Protein AF-A0A7C4A534-F1 (afdb_monomer)

Nearest PDB structures (foldseek):
  1ilo-assembly1_A  TM=8.351E-01  e=3.265E-05  Methanothermobacter thermautotrophicus str. Delta H
  6kdf-assembly7_N  TM=5.834E-01  e=1.858E+00  Homo sapiens

pLDDT: mean 73.37, std 17.97, range [30.66, 93.69]

Solvent-accessible surface area (backbone atoms only — not comparable to full-atom values): 11283 Å² total; per-residue (Å²): 88,45,33,40,40,37,40,86,70,50,76,68,42,55,51,51,52,51,44,50,53,51,34,29,65,75,68,70,54,78,61,47,80,43,78,43,62,55,66,69,65,42,55,74,69,70,56,91,34,72,37,27,43,25,50,72,89,40,79,78,42,60,52,57,87,79,54,57,68,57,54,41,49,52,56,52,52,68,60,56,62,79,78,61,91,68,86,74,97,78,77,82,79,86,68,81,89,76,91,80,86,86,80,87,86,82,87,86,86,88,89,82,84,76,92,58,64,81,89,73,61,64,93,51,70,90,44,60,85,86,72,40,83,70,72,77,72,69,88,62,82,50,43,82,42,61,12,86,88,77,65,52,76,48,75,41,74,62,91,63,62,59,44,75,67,41,55,74,69,71,61,128

Sequence (172 aa):
MEIKILGTGCPRCKRLEELTREALAETGIEAVITKVTDVNAIVSYQIMSTPGLVINEEVKSAGRLPRKDEIIAWLKESRLMRRDQGVFASLIPTDDGQGGTLMSEDEEEVVEALSGCCCHIDPFAALPPEERPRGKPPMGDLRHVICPVCGLEYWTNRVSDVCPKCAKEGKT

Foldseek 3Di:
DEKEWEDLDDPLSVVLVVLLVVLCVVLVDDYDYHYDNDPVVVVVLVAPADGWIADPNHTPDGNDRDHSVSSNVVVVVVVVVVVDPDDDDDDPPPDDDDDDDDDDDDDDDDPPDDPDDPVPDPVCPPPDPVPRPDDDPPPPCWDFAQAPQPRDTDTDPDPDSHDPVCVVVVND

Radius of gyration: 26.11 Å; Cα contacts (8 Å, |Δi|>4): 171; chains: 1; bounding box: 52×54×61 Å

Structure (mmCIF, N/CA/C/O backbone):
data_AF-A0A7C4A534-F1
#
_entry.id   AF-A0A7C4A534-F1
#
loop_
_atom_site.group_PDB
_atom_site.id
_atom_site.type_symbol
_atom_site.label_atom_id
_atom_site.label_alt_id
_atom_site.label_comp_id
_atom_site.label_asym_id
_atom_site.label_entity_id
_atom_site.label_seq_id
_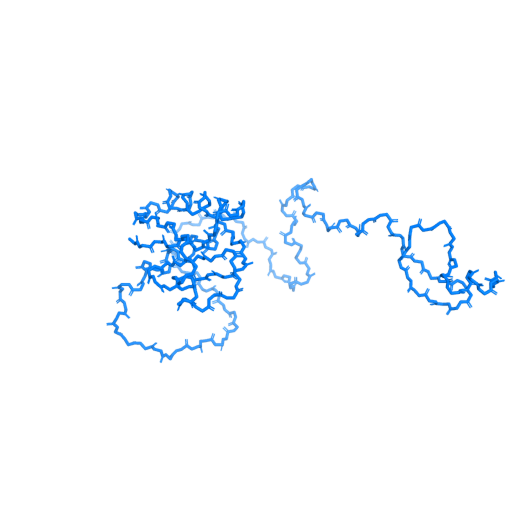atom_site.pdbx_PDB_ins_code
_atom_site.Cartn_x
_atom_site.Cartn_y
_atom_site.Cartn_z
_atom_site.occupancy
_atom_site.B_iso_or_equiv
_atom_site.auth_seq_id
_atom_site.auth_comp_id
_atom_site.auth_asym_id
_atom_site.auth_atom_id
_atom_site.pdbx_PDB_model_num
ATOM 1 N N . MET A 1 1 ? -12.850 11.688 13.529 1.00 81.38 1 MET A N 1
ATOM 2 C CA . MET A 1 1 ? -11.430 11.463 13.158 1.00 81.38 1 MET A CA 1
ATOM 3 C C . MET A 1 1 ? -11.144 12.204 11.869 1.00 81.38 1 MET A C 1
ATOM 5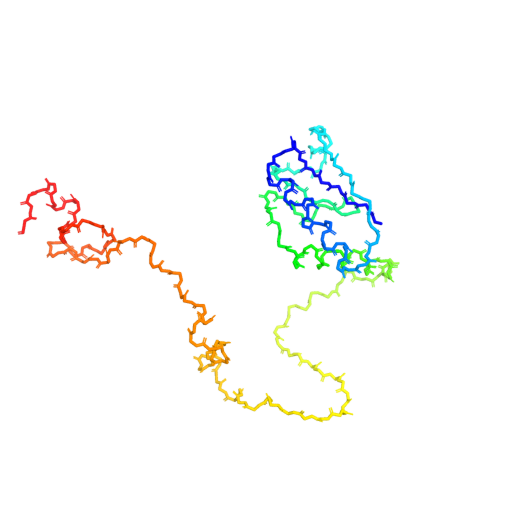 O O . MET A 1 1 ? -12.071 12.350 11.083 1.00 81.38 1 MET A O 1
ATOM 9 N N . GLU A 1 2 ? -9.916 12.663 11.645 1.00 84.81 2 GLU A N 1
ATOM 10 C CA . GLU A 1 2 ? -9.524 13.258 10.359 1.00 84.81 2 GLU A CA 1
ATOM 11 C C . GLU A 1 2 ? -8.564 12.318 9.629 1.00 84.81 2 GLU A C 1
ATOM 13 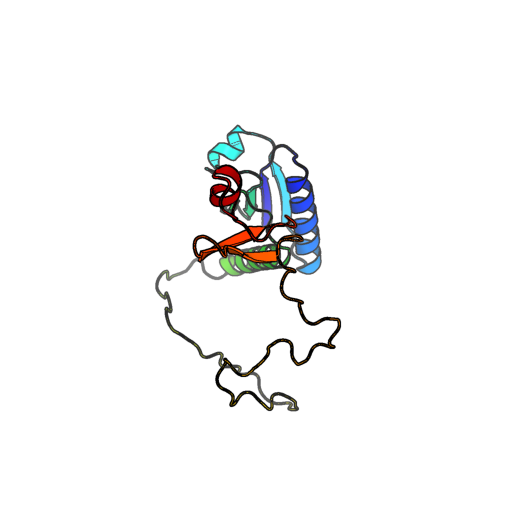O O . GLU A 1 2 ? -7.573 11.871 10.203 1.00 84.81 2 GLU A O 1
ATOM 18 N N . ILE A 1 3 ? -8.865 12.000 8.373 1.00 89.38 3 ILE A N 1
ATOM 19 C CA . ILE A 1 3 ? -8.020 11.175 7.516 1.00 89.38 3 ILE A CA 1
ATOM 20 C C . ILE A 1 3 ? -7.620 12.023 6.321 1.00 89.38 3 ILE A C 1
ATOM 22 O O . ILE A 1 3 ? -8.465 12.423 5.521 1.00 89.38 3 ILE A O 1
ATOM 26 N N . LYS A 1 4 ? -6.323 12.291 6.187 1.00 88.88 4 LYS A N 1
ATOM 27 C CA . LYS A 1 4 ? -5.774 13.041 5.061 1.00 88.88 4 LYS A CA 1
ATOM 28 C C . LYS A 1 4 ? -5.129 12.063 4.085 1.00 88.88 4 LYS A C 1
ATOM 30 O O . LYS A 1 4 ? -4.240 11.291 4.444 1.00 88.88 4 LYS A O 1
ATOM 35 N N . ILE A 1 5 ? -5.581 12.098 2.836 1.00 88.62 5 ILE A N 1
ATOM 36 C CA . ILE A 1 5 ? -4.982 11.326 1.746 1.00 88.62 5 ILE A CA 1
ATOM 37 C C . ILE A 1 5 ? -4.088 12.270 0.959 1.00 88.62 5 ILE A C 1
ATOM 39 O O . ILE A 1 5 ? -4.563 13.193 0.293 1.00 88.62 5 ILE A O 1
ATOM 43 N N . LEU A 1 6 ? -2.785 12.027 1.050 1.00 85.88 6 LEU A N 1
ATOM 44 C CA . LEU A 1 6 ? -1.757 12.824 0.405 1.00 85.88 6 LEU A CA 1
ATOM 45 C C . LEU A 1 6 ? -1.479 12.247 -0.983 1.00 85.88 6 LEU A C 1
ATOM 47 O O . LEU A 1 6 ? -0.955 11.135 -1.128 1.00 85.88 6 LEU A O 1
ATOM 51 N N . GLY A 1 7 ? -1.839 12.994 -2.026 1.00 81.69 7 GLY A N 1
ATOM 52 C CA . GLY A 1 7 ? -1.535 12.567 -3.382 1.00 81.69 7 GLY A CA 1
ATOM 53 C C . GLY A 1 7 ? -2.083 13.462 -4.482 1.00 81.69 7 GLY A C 1
ATOM 54 O O . GLY A 1 7 ? -3.210 13.947 -4.437 1.00 81.69 7 GLY A O 1
ATOM 55 N N . THR A 1 8 ? -1.308 13.562 -5.556 1.00 78.12 8 THR A N 1
ATOM 56 C CA . THR A 1 8 ? -1.585 14.369 -6.754 1.00 78.12 8 THR A CA 1
ATOM 57 C C . THR A 1 8 ? -2.641 13.760 -7.692 1.00 78.12 8 THR A C 1
ATOM 59 O O . THR A 1 8 ? -2.799 14.197 -8.826 1.00 78.12 8 THR A O 1
ATOM 62 N N . GLY A 1 9 ? -3.404 12.757 -7.235 1.00 76.25 9 GLY A N 1
ATOM 63 C CA . GLY A 1 9 ? -4.512 12.165 -7.998 1.00 76.25 9 GLY A CA 1
ATOM 64 C C . GLY A 1 9 ? -4.175 10.921 -8.829 1.00 76.25 9 GLY A C 1
ATOM 65 O O . GLY A 1 9 ? -4.976 10.534 -9.680 1.00 76.25 9 GLY A O 1
ATOM 66 N N . CYS A 1 10 ? -3.046 10.256 -8.570 1.00 81.75 10 CYS A N 1
ATOM 67 C CA . CYS A 1 10 ? -2.681 8.989 -9.210 1.00 81.75 10 CYS A CA 1
ATOM 68 C C . CYS A 1 10 ? -3.738 7.877 -8.988 1.00 81.75 10 CYS A C 1
ATOM 70 O O . CYS A 1 10 ? -4.447 7.887 -7.976 1.00 81.75 10 CYS A O 1
ATOM 72 N N . PRO A 1 11 ? -3.811 6.854 -9.867 1.00 84.38 11 PRO A N 1
ATOM 73 C CA . PRO A 1 11 ? -4.774 5.752 -9.738 1.00 84.38 11 PRO A CA 1
ATOM 74 C C . PRO A 1 11 ? -4.649 4.986 -8.412 1.00 84.38 11 PRO A C 1
ATOM 76 O O . PRO A 1 11 ? -5.648 4.516 -7.874 1.00 84.38 11 PRO A O 1
ATOM 79 N N . ARG A 1 12 ? -3.440 4.912 -7.836 1.00 85.75 12 ARG A N 1
ATOM 80 C CA . ARG A 1 12 ? -3.220 4.315 -6.507 1.00 85.75 12 ARG A CA 1
ATOM 81 C C . ARG A 1 12 ? -3.871 5.124 -5.381 1.00 85.75 12 ARG A C 1
ATOM 83 O O . ARG A 1 12 ? -4.406 4.524 -4.460 1.00 85.75 12 ARG A O 1
ATOM 90 N N . CYS A 1 13 ? -3.871 6.456 -5.469 1.00 83.81 13 CYS A N 1
ATOM 91 C CA . CYS A 1 13 ? -4.496 7.321 -4.464 1.00 83.81 13 CYS A CA 1
ATOM 92 C C . CYS A 1 13 ? -6.020 7.156 -4.459 1.00 83.81 13 CYS A C 1
ATOM 94 O O . CYS A 1 13 ? -6.625 7.142 -3.396 1.00 83.81 13 CYS A O 1
ATOM 96 N N . LYS A 1 14 ? -6.631 6.989 -5.643 1.00 87.12 14 LYS A N 1
ATOM 97 C CA . LYS A 1 14 ? -8.074 6.717 -5.764 1.00 87.12 14 LYS A CA 1
ATOM 98 C C . LYS A 1 14 ? -8.454 5.381 -5.120 1.00 87.12 14 LYS A C 1
ATOM 100 O O . LYS A 1 14 ? -9.404 5.331 -4.354 1.00 87.12 14 LYS A O 1
ATOM 105 N N . ARG A 1 15 ? -7.667 4.326 -5.368 1.00 89.56 15 ARG A N 1
ATOM 106 C CA . ARG A 1 15 ? -7.866 3.022 -4.708 1.00 89.56 15 ARG A CA 1
ATOM 107 C C . ARG A 1 15 ? -7.733 3.117 -3.189 1.00 89.56 15 ARG A C 1
ATOM 109 O O . ARG A 1 15 ? -8.502 2.497 -2.474 1.00 89.56 15 ARG A O 1
ATOM 116 N N . LEU A 1 16 ? -6.767 3.892 -2.694 1.00 89.38 16 LEU A N 1
ATOM 117 C CA . LEU A 1 16 ? -6.586 4.096 -1.256 1.00 89.38 16 LEU A CA 1
ATOM 118 C C . LEU A 1 16 ? -7.803 4.778 -0.616 1.00 89.38 16 LEU A C 1
ATOM 120 O O . LEU A 1 16 ? -8.221 4.385 0.468 1.00 89.38 16 LEU A O 1
ATOM 124 N N . GLU A 1 17 ? -8.381 5.773 -1.289 1.00 89.06 17 GLU A N 1
ATOM 125 C CA . GLU A 1 17 ? -9.608 6.443 -0.847 1.00 89.06 17 GLU A CA 1
ATOM 126 C C . GLU A 1 17 ? -10.792 5.471 -0.757 1.00 89.06 17 GLU A C 1
ATOM 128 O O . GLU A 1 17 ? -11.492 5.453 0.253 1.00 89.06 17 GLU A O 1
ATOM 133 N N . GLU A 1 18 ? -10.979 4.637 -1.780 1.00 90.38 18 GLU A N 1
ATOM 134 C CA . GLU A 1 18 ? -12.031 3.618 -1.825 1.00 90.38 18 GLU A CA 1
ATOM 135 C C . GLU A 1 18 ? -11.884 2.602 -0.684 1.00 90.38 18 GLU A C 1
ATOM 137 O O . GLU A 1 18 ? -12.805 2.440 0.115 1.00 90.38 18 GLU A O 1
ATOM 142 N N . LEU A 1 19 ? -10.685 2.036 -0.506 1.00 90.56 19 LEU A N 1
ATOM 143 C CA . LEU A 1 19 ? -10.384 1.111 0.593 1.00 90.56 19 LEU A CA 1
ATOM 144 C C . LEU A 1 19 ? -10.608 1.744 1.970 1.00 90.56 19 LEU A C 1
ATOM 146 O O . LEU A 1 19 ? -11.114 1.096 2.884 1.00 90.56 19 LEU A O 1
ATOM 150 N N . THR A 1 20 ? -10.242 3.018 2.123 1.00 88.75 20 THR A N 1
ATOM 151 C CA . THR A 1 20 ? -10.448 3.755 3.375 1.00 88.75 20 THR A CA 1
ATOM 152 C C . THR A 1 20 ? -11.938 3.929 3.656 1.00 88.75 20 THR A C 1
ATOM 154 O O . THR A 1 20 ? -12.379 3.726 4.783 1.00 88.75 20 THR A O 1
ATOM 157 N N . ARG A 1 21 ? -12.736 4.256 2.634 1.00 89.38 21 ARG A N 1
ATOM 158 C CA . ARG A 1 21 ? -14.190 4.402 2.761 1.00 89.38 21 ARG A CA 1
ATOM 159 C C . ARG A 1 21 ? -14.864 3.083 3.137 1.00 89.38 21 ARG A C 1
ATOM 161 O O . ARG A 1 21 ? -15.718 3.074 4.019 1.00 89.38 21 ARG A O 1
ATOM 168 N N . GLU A 1 22 ? -14.456 1.978 2.519 1.00 89.88 22 GLU A N 1
ATOM 169 C CA . GLU A 1 22 ? -14.945 0.644 2.876 1.00 89.88 22 GLU A CA 1
ATOM 170 C C . GLU A 1 22 ? -14.562 0.254 4.309 1.00 89.88 22 GLU A C 1
ATOM 172 O O . GLU A 1 22 ? -15.392 -0.277 5.044 1.00 89.88 22 GLU A O 1
ATOM 177 N N . ALA A 1 23 ? -13.325 0.539 4.729 1.00 88.81 23 ALA A N 1
ATOM 178 C CA . ALA A 1 23 ? -12.863 0.266 6.089 1.00 88.81 23 ALA A CA 1
ATOM 179 C C . ALA A 1 23 ? -13.648 1.070 7.142 1.00 88.81 23 ALA A C 1
ATOM 181 O O . ALA A 1 23 ? -13.962 0.545 8.212 1.00 88.81 23 ALA A O 1
ATOM 182 N N . LEU A 1 24 ? -14.009 2.323 6.844 1.00 88.56 24 LEU A N 1
ATOM 183 C CA . LEU A 1 24 ? -14.863 3.142 7.713 1.00 88.56 24 LEU A CA 1
ATOM 184 C C . LEU A 1 24 ? -16.289 2.592 7.804 1.00 88.56 24 LEU A C 1
ATOM 186 O O . LEU A 1 24 ? -16.846 2.538 8.899 1.00 88.56 24 LEU A O 1
ATOM 190 N N . ALA A 1 25 ? -16.858 2.149 6.679 1.00 86.94 25 ALA A N 1
ATOM 191 C CA . ALA A 1 25 ? -18.188 1.545 6.645 1.00 86.94 25 ALA A CA 1
ATOM 192 C C . ALA A 1 25 ? -18.249 0.246 7.466 1.00 86.94 25 ALA A C 1
ATOM 194 O O . ALA A 1 25 ? -19.209 0.027 8.198 1.00 86.94 25 ALA A O 1
ATOM 195 N N . GLU A 1 26 ? -17.207 -0.585 7.395 1.00 86.25 26 GLU A N 1
ATOM 196 C CA . GLU A 1 26 ? -17.119 -1.840 8.149 1.00 86.25 26 GLU A CA 1
ATOM 197 C C . GLU A 1 26 ? -16.904 -1.617 9.651 1.00 86.25 26 GLU A C 1
ATOM 199 O O . GLU A 1 26 ? -17.479 -2.314 10.483 1.00 86.25 26 GLU A O 1
ATOM 204 N N . THR A 1 27 ? -16.086 -0.629 10.019 1.00 82.50 27 THR A N 1
ATOM 205 C CA . THR A 1 27 ? -15.802 -0.328 11.431 1.00 82.50 27 THR A CA 1
ATOM 206 C C . THR A 1 27 ? -16.868 0.538 12.101 1.00 82.50 27 THR A C 1
ATOM 208 O O . THR A 1 27 ? -16.865 0.651 13.329 1.00 82.50 27 THR A O 1
ATOM 211 N N . GLY A 1 28 ? -17.765 1.158 11.325 1.00 83.62 28 GLY A N 1
ATOM 212 C CA . GLY A 1 28 ? -18.780 2.086 11.827 1.00 83.62 28 GLY A CA 1
ATOM 213 C C . GLY A 1 28 ? -18.185 3.347 12.460 1.00 83.62 28 GLY A C 1
ATOM 214 O O . GLY A 1 28 ? -18.797 3.945 13.344 1.00 83.62 28 GLY A O 1
ATOM 215 N N . ILE A 1 29 ? -16.963 3.727 12.073 1.00 82.12 29 ILE A N 1
ATOM 216 C CA . ILE A 1 29 ? -16.266 4.896 12.616 1.00 82.12 29 ILE A CA 1
ATOM 217 C C . ILE A 1 29 ? -16.508 6.090 11.695 1.00 82.12 29 ILE A C 1
ATOM 219 O O . ILE A 1 29 ? -16.182 6.053 10.512 1.00 82.12 29 ILE A O 1
ATOM 223 N N . GLU A 1 30 ? -17.012 7.190 12.251 1.00 78.75 30 GLU A N 1
ATOM 224 C CA . GLU A 1 30 ? -17.141 8.448 11.515 1.00 78.75 30 GLU A CA 1
ATOM 225 C C . GLU A 1 30 ? -15.785 9.173 11.423 1.00 78.75 30 GLU A C 1
AT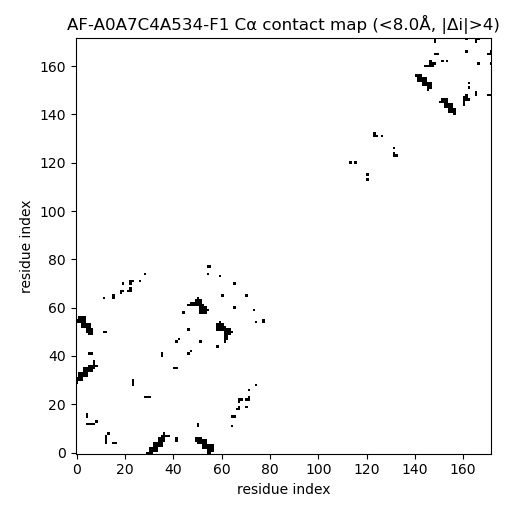OM 227 O O . GLU A 1 30 ? -15.218 9.671 12.412 1.00 78.75 30 GLU A O 1
ATOM 232 N N . ALA A 1 31 ? -15.251 9.245 10.203 1.00 83.75 31 ALA A N 1
ATOM 233 C CA . ALA A 1 31 ? -14.047 9.996 9.879 1.00 83.75 31 ALA A CA 1
ATOM 234 C C . ALA A 1 31 ? -14.267 10.927 8.682 1.00 83.75 31 ALA A C 1
ATOM 236 O O . ALA A 1 31 ? -14.975 10.599 7.733 1.00 83.75 31 ALA A O 1
ATOM 237 N N . VAL A 1 32 ? -13.622 12.090 8.730 1.00 86.62 32 VAL A N 1
ATOM 238 C CA . VAL A 1 32 ? -13.615 13.080 7.654 1.00 86.62 32 VAL A CA 1
ATOM 239 C C . VAL A 1 32 ? -12.437 12.772 6.740 1.00 86.62 32 VAL A C 1
ATOM 241 O O . VAL A 1 32 ? -11.292 12.807 7.187 1.00 86.62 32 VAL A O 1
ATOM 244 N N . ILE A 1 33 ? -12.717 12.448 5.477 1.00 89.06 33 ILE A N 1
ATOM 245 C CA . ILE A 1 33 ? -11.688 12.189 4.466 1.00 89.06 33 ILE A CA 1
ATOM 246 C C . ILE A 1 33 ? -11.379 13.499 3.738 1.00 89.06 33 ILE A C 1
ATOM 248 O O . ILE A 1 33 ? -12.218 14.019 3.004 1.00 89.06 33 ILE A O 1
ATOM 252 N N . THR A 1 34 ? -10.157 13.996 3.898 1.00 88.19 34 THR A N 1
ATOM 253 C CA . THR A 1 34 ? -9.654 15.193 3.220 1.00 88.19 34 THR A CA 1
ATOM 254 C C . THR A 1 34 ? -8.570 14.795 2.228 1.00 88.19 34 THR A C 1
ATOM 256 O O . THR A 1 34 ? -7.541 14.223 2.587 1.00 88.19 34 THR A O 1
ATOM 259 N N . LYS A 1 35 ? -8.766 15.116 0.951 1.00 86.75 35 LYS A N 1
ATOM 260 C CA . LYS A 1 35 ? -7.745 14.892 -0.072 1.00 86.75 35 LYS A CA 1
ATOM 261 C C . LYS A 1 35 ? -6.854 16.120 -0.187 1.00 86.75 35 LYS A C 1
ATOM 263 O O . LYS A 1 35 ? -7.324 17.189 -0.566 1.00 86.75 35 LYS A O 1
ATOM 268 N N . VAL A 1 36 ? -5.567 15.954 0.090 1.00 84.69 36 VAL A N 1
ATOM 269 C CA . VAL A 1 36 ? -4.585 17.033 -0.033 1.00 84.69 36 VAL A CA 1
ATOM 270 C C . VAL A 1 36 ? -3.809 16.835 -1.328 1.00 84.69 36 VAL A C 1
ATOM 272 O O . VAL A 1 36 ? -3.058 15.870 -1.494 1.00 84.69 36 VAL A O 1
ATOM 275 N N . THR A 1 37 ? -4.021 17.756 -2.263 1.00 82.19 37 THR A N 1
ATOM 276 C CA . THR A 1 37 ? -3.315 17.810 -3.551 1.00 82.19 37 THR A CA 1
ATOM 277 C C . THR A 1 37 ? -2.153 18.799 -3.546 1.00 82.19 37 THR A C 1
ATOM 279 O O . THR A 1 37 ? -1.383 18.825 -4.503 1.00 82.19 37 THR A O 1
ATOM 282 N N . ASP A 1 38 ? -2.040 19.620 -2.501 1.00 82.00 38 ASP A N 1
ATOM 283 C CA . ASP A 1 38 ? -1.008 20.643 -2.387 1.00 82.00 38 ASP A CA 1
ATOM 284 C C . ASP A 1 38 ? 0.353 20.009 -2.072 1.00 82.00 38 ASP A C 1
ATOM 286 O O . ASP A 1 38 ? 0.532 19.338 -1.054 1.00 82.00 38 ASP A O 1
ATOM 290 N N . VAL A 1 39 ? 1.315 20.221 -2.966 1.00 76.69 39 VAL A N 1
ATOM 291 C CA . VAL A 1 39 ? 2.681 19.703 -2.841 1.00 76.69 39 VAL A CA 1
ATOM 292 C C . VAL A 1 39 ? 3.418 20.277 -1.631 1.00 76.69 39 VAL A C 1
ATOM 294 O O . VAL A 1 39 ? 4.168 19.536 -1.002 1.00 76.69 39 VAL A O 1
ATOM 297 N N . ASN A 1 40 ? 3.182 21.537 -1.249 1.00 78.38 40 ASN A N 1
ATOM 298 C CA . ASN A 1 40 ? 3.837 22.130 -0.079 1.00 78.38 40 ASN A CA 1
ATOM 299 C C . ASN A 1 40 ? 3.391 21.435 1.208 1.00 78.38 40 ASN A C 1
ATOM 301 O O . ASN A 1 40 ? 4.228 21.096 2.042 1.00 78.38 40 ASN A O 1
ATOM 305 N N . ALA A 1 41 ? 2.092 21.149 1.332 1.00 77.06 41 ALA A N 1
ATOM 306 C CA . ALA A 1 41 ? 1.556 20.426 2.480 1.00 77.06 41 ALA A CA 1
ATOM 307 C C . ALA A 1 41 ? 2.144 19.008 2.585 1.00 77.06 41 ALA A C 1
ATOM 309 O O . ALA A 1 41 ? 2.461 18.557 3.678 1.00 77.06 41 ALA A O 1
ATOM 310 N N . ILE A 1 42 ? 2.350 18.318 1.456 1.00 77.88 42 ILE A N 1
ATOM 311 C CA . ILE A 1 42 ? 2.945 16.969 1.431 1.00 77.88 42 ILE A CA 1
ATOM 312 C C . ILE A 1 42 ? 4.402 16.993 1.912 1.00 77.88 42 ILE A C 1
ATOM 314 O O . ILE A 1 42 ? 4.810 16.121 2.681 1.00 77.88 42 ILE A O 1
ATOM 318 N N . VAL A 1 43 ? 5.178 17.995 1.489 1.00 79.00 43 VAL A N 1
ATOM 319 C CA . VAL A 1 43 ? 6.583 18.152 1.899 1.00 79.00 43 VAL A CA 1
ATOM 320 C C . VAL A 1 43 ? 6.695 18.429 3.401 1.00 79.00 43 VAL A C 1
ATOM 322 O O . VAL A 1 43 ? 7.609 17.910 4.040 1.00 79.00 43 VAL A O 1
ATOM 325 N N . SER A 1 44 ? 5.745 19.163 3.996 1.00 79.25 44 SER A N 1
ATOM 326 C CA . SER A 1 44 ? 5.703 19.396 5.449 1.00 79.25 44 SER A CA 1
ATOM 327 C C . SER A 1 44 ? 5.581 18.107 6.268 1.00 79.25 44 SER A C 1
ATOM 329 O O . SER A 1 44 ? 6.113 18.044 7.371 1.00 79.25 44 SER A O 1
ATOM 331 N N . TYR A 1 45 ? 4.951 17.062 5.719 1.00 75.69 45 TYR A N 1
ATOM 332 C CA . TYR A 1 45 ? 4.844 15.746 6.362 1.00 75.69 45 TYR A CA 1
ATOM 333 C C . TYR A 1 45 ? 6.079 14.847 6.140 1.00 75.69 45 TYR A C 1
ATOM 335 O O . TYR A 1 45 ? 6.046 13.674 6.502 1.00 75.69 45 TYR A O 1
ATOM 343 N N . GLN A 1 46 ? 7.165 15.365 5.543 1.00 75.88 46 GLN A N 1
ATOM 344 C CA . GLN A 1 46 ? 8.423 14.643 5.266 1.00 75.88 46 GLN A CA 1
ATOM 345 C C . GLN A 1 46 ? 8.243 13.330 4.480 1.00 75.88 46 GLN A C 1
ATOM 347 O O . GLN A 1 46 ? 9.051 12.403 4.568 1.00 75.88 46 GLN A O 1
ATOM 352 N N . ILE A 1 47 ? 7.190 13.242 3.667 1.00 75.75 47 ILE A N 1
ATOM 353 C CA . ILE A 1 47 ? 6.903 12.047 2.879 1.00 75.75 47 ILE A CA 1
ATOM 354 C C . I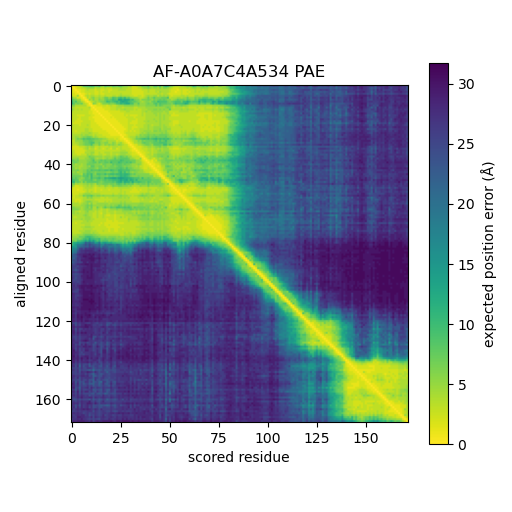LE A 1 47 ? 7.701 12.083 1.576 1.00 75.75 47 ILE A C 1
ATOM 356 O O . ILE A 1 47 ? 7.419 12.869 0.676 1.00 75.75 47 ILE A O 1
ATOM 360 N N . MET A 1 48 ? 8.662 11.168 1.448 1.00 68.94 48 MET A N 1
ATOM 361 C CA . MET A 1 48 ? 9.471 11.004 0.231 1.00 68.94 48 MET A CA 1
ATOM 362 C C . MET A 1 48 ? 8.733 10.262 -0.890 1.00 68.94 48 MET A C 1
ATOM 364 O O . MET A 1 48 ? 9.140 10.305 -2.049 1.00 68.94 48 MET A O 1
ATOM 368 N N . SER A 1 49 ? 7.673 9.518 -0.566 1.00 71.50 49 SER A N 1
ATOM 369 C CA . SER A 1 49 ? 6.960 8.672 -1.526 1.00 71.50 49 SER A CA 1
ATOM 370 C C . SER A 1 49 ? 5.454 8.775 -1.335 1.00 71.50 49 SER A C 1
ATOM 372 O O . SER A 1 49 ? 4.917 8.411 -0.294 1.00 71.50 49 SER A O 1
ATOM 374 N N . THR A 1 50 ? 4.762 9.254 -2.366 1.00 71.88 50 THR A N 1
ATOM 375 C CA . THR A 1 50 ? 3.297 9.258 -2.431 1.00 71.88 50 THR A CA 1
ATOM 376 C C . THR A 1 50 ? 2.817 8.003 -3.172 1.00 71.88 50 THR A C 1
ATOM 378 O O . THR A 1 50 ? 3.512 7.515 -4.070 1.00 71.88 50 THR A O 1
ATOM 381 N N . PRO A 1 51 ? 1.657 7.420 -2.824 1.00 78.75 51 PRO A N 1
ATOM 382 C CA . PRO A 1 51 ? 0.600 7.921 -1.935 1.00 78.75 51 PRO A CA 1
ATOM 383 C C . PRO A 1 51 ? 0.956 7.863 -0.443 1.00 78.75 51 PRO A C 1
ATOM 385 O O . PRO A 1 51 ? 1.681 6.966 -0.020 1.00 78.75 51 PRO A O 1
ATOM 388 N N . GLY A 1 52 ? 0.433 8.815 0.333 1.00 84.94 52 GLY A N 1
ATOM 389 C CA . GLY A 1 52 ? 0.542 8.830 1.793 1.00 84.94 52 GLY A CA 1
ATOM 390 C C . GLY A 1 52 ? -0.831 8.811 2.465 1.00 84.94 52 GLY A C 1
ATOM 391 O O . GLY A 1 52 ? -1.743 9.507 2.014 1.00 84.94 52 GLY A O 1
ATOM 392 N N . LEU A 1 53 ? -0.970 8.022 3.533 1.00 87.88 53 LEU A N 1
ATOM 393 C CA . LEU A 1 53 ? -2.151 8.010 4.399 1.00 87.88 53 LEU A CA 1
ATOM 394 C C . LEU A 1 53 ? -1.788 8.608 5.754 1.00 87.88 53 LEU A C 1
ATOM 396 O O . LEU A 1 53 ? -0.882 8.118 6.434 1.00 87.88 53 LEU A O 1
ATOM 400 N N . VAL A 1 54 ? -2.533 9.634 6.146 1.00 87.31 54 VAL A N 1
ATOM 401 C CA . VAL A 1 54 ? -2.377 10.322 7.424 1.00 87.31 54 VAL A CA 1
ATOM 402 C C . VAL A 1 54 ? -3.682 10.210 8.197 1.00 87.31 54 VAL A C 1
ATOM 404 O O . VAL A 1 54 ? -4.750 10.474 7.646 1.00 87.31 54 VAL A O 1
ATOM 407 N N . ILE A 1 55 ? -3.608 9.825 9.466 1.00 88.88 55 ILE A N 1
ATOM 408 C CA . ILE A 1 55 ? -4.764 9.692 10.359 1.00 88.88 55 ILE A CA 1
ATOM 409 C C . ILE A 1 55 ? -4.486 10.547 11.593 1.00 88.88 55 ILE A C 1
ATOM 411 O O . ILE A 1 55 ? -3.464 10.366 12.239 1.00 88.88 55 ILE A O 1
ATOM 415 N N . ASN A 1 56 ? -5.378 11.490 11.910 1.00 86.62 56 ASN A N 1
ATOM 416 C CA . ASN A 1 56 ? -5.225 12.456 13.007 1.00 86.62 56 ASN A CA 1
ATOM 417 C C . ASN A 1 56 ? -3.840 13.138 13.015 1.00 86.62 56 ASN A C 1
ATOM 419 O O . ASN A 1 56 ? -3.185 13.222 14.047 1.00 86.62 56 ASN A O 1
ATOM 423 N N . GLU A 1 57 ? -3.398 13.592 11.839 1.00 84.69 57 GLU A N 1
ATOM 424 C CA . GLU A 1 57 ? -2.097 14.249 11.609 1.00 84.69 57 GLU A CA 1
ATOM 425 C C . GLU A 1 57 ? -0.849 13.362 11.765 1.00 84.69 57 GLU A C 1
ATOM 427 O O . GLU A 1 57 ? 0.264 13.835 11.546 1.00 84.69 57 GLU A O 1
ATOM 432 N N . GLU A 1 58 ? -1.019 12.064 12.021 1.00 83.75 58 GLU A N 1
ATOM 433 C CA . GLU A 1 58 ? 0.064 11.083 12.063 1.00 83.75 58 GLU A CA 1
ATOM 434 C C . GLU A 1 58 ? 0.183 10.321 10.733 1.00 83.75 58 GLU A C 1
ATOM 436 O O . GLU A 1 58 ? -0.799 9.789 10.203 1.00 83.75 58 GLU A O 1
ATOM 441 N N . VAL A 1 59 ? 1.397 10.240 10.184 1.00 86.62 59 VAL A N 1
ATOM 442 C CA . VAL A 1 59 ? 1.676 9.493 8.949 1.00 86.62 59 VAL A CA 1
ATOM 443 C C . VAL A 1 59 ? 1.747 7.998 9.265 1.00 86.62 59 VAL A C 1
ATOM 445 O O . VAL A 1 59 ? 2.709 7.538 9.870 1.00 86.62 59 VAL A O 1
ATOM 448 N N . LYS A 1 60 ? 0.754 7.219 8.817 1.00 87.25 60 LYS A N 1
ATOM 449 C CA . LYS A 1 60 ? 0.722 5.757 9.025 1.00 87.25 60 LYS A CA 1
ATOM 450 C C . LYS A 1 60 ? 1.348 4.978 7.872 1.00 87.25 60 LYS A C 1
ATOM 452 O O . LYS A 1 60 ? 1.933 3.920 8.078 1.00 87.25 60 LYS A O 1
ATOM 457 N N . SER A 1 61 ? 1.248 5.492 6.645 1.00 83.56 61 SER A N 1
ATOM 458 C CA . SER A 1 61 ? 1.908 4.874 5.492 1.00 83.56 61 SER A CA 1
ATOM 459 C C . SER A 1 61 ? 2.367 5.898 4.461 1.00 83.56 61 SER A C 1
ATOM 461 O O . SER A 1 61 ? 1.694 6.899 4.211 1.00 83.56 61 SER A O 1
ATOM 463 N N . ALA A 1 62 ? 3.514 5.610 3.847 1.00 82.69 62 ALA A N 1
ATOM 464 C CA . ALA A 1 62 ? 4.131 6.400 2.791 1.00 82.69 62 ALA A CA 1
ATOM 465 C C . ALA A 1 62 ? 4.645 5.469 1.683 1.00 82.69 62 ALA A C 1
ATOM 467 O O . ALA A 1 62 ? 5.342 4.492 1.949 1.00 82.69 62 ALA A O 1
ATOM 468 N N . GLY A 1 63 ? 4.287 5.748 0.430 1.00 80.50 63 GLY A N 1
ATOM 469 C CA . GLY A 1 63 ? 4.823 5.076 -0.758 1.00 80.50 63 GLY A CA 1
ATOM 470 C C . GLY A 1 63 ? 4.273 3.677 -1.039 1.00 80.50 63 GLY A C 1
ATOM 471 O O . GLY A 1 63 ? 4.604 3.088 -2.069 1.00 80.50 63 GLY A O 1
ATOM 472 N N . ARG A 1 64 ? 3.402 3.148 -0.175 1.00 80.44 64 ARG A N 1
ATOM 473 C CA . ARG A 1 64 ? 2.783 1.825 -0.310 1.00 80.44 64 ARG A CA 1
ATOM 474 C C . ARG A 1 64 ? 1.262 1.933 -0.277 1.00 80.44 64 ARG A C 1
ATOM 476 O O . ARG A 1 64 ? 0.708 2.817 0.365 1.00 80.44 64 ARG A O 1
ATOM 483 N N . LEU A 1 65 ? 0.596 1.016 -0.982 1.00 85.31 65 LEU A N 1
ATOM 484 C CA . LEU A 1 65 ? -0.844 0.811 -0.857 1.00 85.31 65 LEU A CA 1
ATOM 485 C C . LEU A 1 65 ? -1.099 -0.222 0.261 1.00 85.31 65 LEU A C 1
ATOM 487 O O . LEU A 1 65 ? -0.746 -1.390 0.061 1.00 85.31 65 LEU A O 1
ATOM 491 N N . PRO A 1 66 ? -1.627 0.185 1.428 1.00 85.75 66 PRO A N 1
ATOM 492 C CA . PRO A 1 66 ? -1.994 -0.737 2.500 1.00 85.75 66 PRO A CA 1
ATOM 493 C C . PRO A 1 66 ? -3.186 -1.618 2.118 1.00 85.75 66 PRO A C 1
ATOM 495 O O . PRO A 1 66 ? -3.987 -1.267 1.247 1.00 85.75 66 PRO A O 1
ATOM 498 N N . ARG A 1 67 ? -3.298 -2.775 2.775 1.00 88.25 67 ARG A N 1
ATOM 499 C CA . ARG A 1 67 ? -4.487 -3.636 2.694 1.00 88.25 67 ARG A CA 1
ATOM 500 C C . ARG A 1 67 ? -5.604 -3.093 3.585 1.00 88.25 67 ARG A C 1
ATOM 502 O O . ARG A 1 67 ? -5.352 -2.329 4.512 1.00 88.25 67 ARG A O 1
ATOM 509 N N . LYS A 1 68 ? -6.838 -3.530 3.324 1.00 86.38 68 LYS A N 1
ATOM 510 C CA . LYS A 1 68 ? -8.016 -3.133 4.107 1.00 86.38 68 LYS A CA 1
ATOM 511 C C . LYS A 1 68 ? -7.845 -3.445 5.600 1.00 86.38 68 LYS A C 1
ATOM 513 O O . LYS A 1 68 ? -8.114 -2.580 6.427 1.00 86.38 68 LYS A O 1
ATOM 518 N N . ASP A 1 69 ? -7.308 -4.620 5.931 1.00 85.81 69 ASP A N 1
ATOM 519 C CA . ASP A 1 69 ? -7.061 -5.055 7.313 1.00 85.81 69 ASP A CA 1
ATOM 520 C C . ASP A 1 69 ? -6.103 -4.121 8.068 1.00 85.81 69 ASP A C 1
ATOM 522 O O . ASP A 1 69 ? -6.346 -3.778 9.224 1.00 85.81 69 ASP A O 1
ATOM 526 N N . GLU A 1 70 ? -5.043 -3.650 7.397 1.00 86.88 70 GLU A N 1
ATOM 527 C CA . GLU A 1 70 ? -4.073 -2.705 7.971 1.00 86.88 70 GLU A CA 1
ATOM 528 C C . GLU A 1 70 ? -4.741 -1.354 8.271 1.00 86.88 70 GLU A C 1
ATOM 530 O O . GLU A 1 70 ? -4.542 -0.781 9.340 1.00 86.88 70 GLU A O 1
ATOM 535 N N . ILE A 1 71 ? -5.599 -0.870 7.364 1.00 87.88 71 ILE A N 1
ATOM 536 C CA . ILE A 1 71 ? -6.352 0.376 7.564 1.00 87.88 71 ILE A CA 1
ATOM 537 C C . ILE A 1 71 ? -7.298 0.238 8.762 1.00 87.88 71 ILE A C 1
ATOM 539 O O . ILE A 1 71 ? -7.348 1.125 9.611 1.00 87.88 71 ILE A O 1
ATOM 543 N N . ILE A 1 72 ? -8.014 -0.885 8.869 1.00 86.94 72 ILE A N 1
ATOM 544 C CA . ILE A 1 72 ? -8.902 -1.171 10.003 1.00 86.94 72 ILE A CA 1
ATOM 545 C C . ILE A 1 72 ? -8.113 -1.201 11.316 1.00 86.94 72 ILE A C 1
ATOM 547 O O . ILE A 1 72 ? -8.571 -0.637 12.312 1.00 86.94 72 ILE A O 1
ATOM 551 N N . ALA A 1 73 ? -6.928 -1.818 11.325 1.00 87.94 73 ALA A N 1
ATOM 552 C CA . ALA A 1 73 ? -6.056 -1.847 12.494 1.00 87.94 73 ALA A CA 1
ATOM 553 C C . ALA A 1 73 ? -5.661 -0.429 12.939 1.00 87.94 73 ALA A C 1
ATOM 555 O O . ALA A 1 73 ? -5.847 -0.090 14.107 1.00 87.94 73 ALA A O 1
ATOM 556 N N . TRP A 1 74 ? -5.230 0.439 12.016 1.00 87.69 74 TRP A N 1
ATOM 557 C CA . TRP A 1 74 ? -4.880 1.828 12.343 1.00 87.69 74 TRP A CA 1
ATOM 558 C C . TRP A 1 74 ? -6.078 2.666 12.799 1.00 87.69 74 TRP A C 1
ATOM 560 O O . TRP A 1 74 ? -5.940 3.504 13.692 1.00 87.69 74 TRP A O 1
ATOM 570 N N . LEU A 1 75 ? -7.265 2.439 12.227 1.00 85.38 75 LEU A N 1
ATOM 571 C CA . LEU A 1 75 ? -8.503 3.095 12.662 1.00 85.38 75 LEU A CA 1
ATOM 572 C C . LEU A 1 75 ? -8.892 2.676 14.089 1.00 85.38 75 LEU A C 1
ATOM 574 O O . LEU A 1 75 ? -9.294 3.520 14.894 1.00 85.38 75 LEU A O 1
ATOM 578 N N . LYS A 1 76 ? -8.738 1.389 14.426 1.00 83.94 76 LYS A N 1
ATOM 579 C CA . LYS A 1 76 ? -8.973 0.858 15.779 1.00 83.94 76 LYS A CA 1
ATOM 580 C C . LYS A 1 76 ? -7.939 1.380 16.780 1.00 83.94 76 LYS A C 1
ATOM 582 O O . LYS A 1 76 ? -8.326 1.851 17.848 1.00 83.94 76 LYS A O 1
ATOM 587 N N . GLU A 1 77 ? -6.656 1.370 16.424 1.00 83.44 77 GLU A N 1
ATOM 588 C CA . GLU A 1 77 ? -5.561 1.910 17.243 1.00 83.44 77 GLU A CA 1
ATOM 589 C C . GLU A 1 77 ? -5.785 3.395 17.563 1.00 83.44 77 GLU A C 1
ATOM 591 O O . GLU A 1 77 ? -5.782 3.804 18.725 1.00 83.44 77 GLU A O 1
ATOM 596 N N . SER A 1 78 ? -6.120 4.188 16.542 1.00 77.75 78 SER A N 1
ATOM 597 C CA . SER A 1 78 ? -6.407 5.621 16.684 1.00 77.75 78 SER A CA 1
ATOM 598 C C . SER A 1 78 ? -7.618 5.907 17.586 1.00 77.75 78 SER A C 1
ATOM 600 O O . SER A 1 78 ? -7.775 7.021 18.089 1.00 77.75 78 SER A O 1
ATOM 602 N N . ARG A 1 79 ? -8.510 4.927 17.792 1.00 71.31 79 ARG A N 1
ATOM 603 C CA . ARG A 1 79 ? -9.648 5.037 18.717 1.00 71.31 79 ARG A CA 1
ATOM 604 C C . ARG A 1 79 ? -9.230 4.776 20.165 1.00 71.31 79 ARG A C 1
ATOM 606 O O . ARG A 1 79 ? -9.774 5.432 21.053 1.00 71.31 79 ARG A O 1
ATOM 613 N N . LEU A 1 80 ? -8.289 3.859 20.405 1.00 65.69 80 LEU A N 1
ATOM 614 C CA . LEU A 1 80 ? -7.831 3.505 21.754 1.00 65.69 80 LEU A CA 1
ATOM 615 C C . LEU A 1 80 ? -6.988 4.608 22.409 1.00 65.69 80 LEU A C 1
ATOM 617 O O . LEU A 1 80 ? -7.073 4.786 23.621 1.00 65.69 80 LEU A O 1
ATOM 621 N N . MET A 1 81 ? -6.271 5.419 21.626 1.00 53.44 81 MET A N 1
ATOM 622 C CA . MET A 1 81 ? -5.392 6.480 22.148 1.00 53.44 81 MET A CA 1
ATOM 623 C C . MET A 1 81 ? -6.099 7.578 22.972 1.00 53.44 81 MET A C 1
ATOM 625 O O . MET A 1 81 ? -5.430 8.378 23.619 1.00 53.44 81 MET A O 1
ATOM 629 N N . ARG A 1 82 ? -7.441 7.627 23.013 1.00 49.66 82 ARG A N 1
ATOM 630 C CA . ARG A 1 82 ? -8.182 8.561 23.886 1.00 49.66 82 ARG A CA 1
ATOM 631 C C . ARG A 1 82 ? -8.331 8.104 25.340 1.00 49.66 82 ARG A C 1
ATOM 633 O O . ARG A 1 82 ? -8.833 8.890 26.139 1.00 49.66 82 ARG A O 1
ATOM 640 N N . ARG A 1 83 ? -7.919 6.882 25.699 1.00 51.31 83 ARG A N 1
ATOM 641 C CA . ARG A 1 83 ? -8.021 6.389 27.084 1.00 51.31 83 ARG A CA 1
ATOM 642 C C . ARG A 1 83 ? -6.728 6.534 27.900 1.00 51.31 83 ARG A C 1
ATOM 644 O O . ARG A 1 83 ? -6.811 6.511 29.120 1.00 51.31 83 ARG A O 1
ATOM 651 N N . ASP A 1 84 ? -5.596 6.809 27.248 1.00 46.88 84 ASP A N 1
ATOM 652 C CA . ASP A 1 84 ? -4.258 6.765 27.861 1.00 46.88 84 ASP A CA 1
ATOM 653 C C . ASP A 1 84 ? -3.401 8.015 27.578 1.00 46.88 84 ASP A C 1
ATOM 655 O O . ASP A 1 84 ? -2.209 7.923 27.288 1.00 46.88 84 ASP A O 1
ATOM 659 N N . GLN A 1 85 ? -3.952 9.226 27.718 1.00 44.62 85 GLN A N 1
ATOM 660 C CA . GLN A 1 85 ? -3.085 10.369 28.055 1.00 44.62 85 GLN A CA 1
ATOM 661 C C . GLN A 1 85 ? -2.769 10.315 29.552 1.00 44.62 85 GLN A C 1
ATOM 663 O O . GLN A 1 85 ? -3.303 11.074 30.356 1.00 44.62 85 GLN A O 1
ATOM 668 N N . GLY A 1 86 ? -1.934 9.344 29.922 1.00 40.47 86 GLY A N 1
ATOM 669 C CA . GLY A 1 86 ? -1.578 9.076 31.305 1.00 40.47 86 GLY A CA 1
ATOM 670 C C . GLY A 1 86 ? -0.724 7.826 31.486 1.00 40.47 86 GLY A C 1
ATOM 671 O O . GLY A 1 86 ? -1.177 6.867 32.085 1.00 40.47 86 GLY A O 1
ATOM 672 N N . VAL A 1 87 ? 0.553 7.932 31.106 1.00 41.47 87 VAL A N 1
ATOM 673 C CA . VAL A 1 87 ? 1.680 7.213 31.731 1.00 41.47 87 VAL A CA 1
ATOM 674 C C . VAL A 1 87 ? 1.846 5.712 31.390 1.00 41.47 87 VAL A C 1
ATOM 676 O O . VAL A 1 87 ? 1.359 4.843 32.094 1.00 41.47 87 VAL A O 1
ATOM 679 N N . PHE A 1 88 ? 2.624 5.389 30.351 1.00 34.69 88 PHE A N 1
ATOM 680 C CA . PHE A 1 88 ? 4.008 4.875 30.452 1.00 34.69 88 PHE A CA 1
ATOM 681 C C . PHE A 1 88 ? 4.442 4.273 29.106 1.00 34.69 88 PHE A C 1
ATOM 683 O O . PHE A 1 88 ? 4.109 3.147 28.745 1.00 34.69 88 PHE A O 1
ATOM 690 N N . ALA A 1 89 ? 5.304 5.008 28.406 1.00 49.38 89 ALA A N 1
ATOM 691 C CA . ALA A 1 89 ? 6.360 4.372 27.642 1.00 49.38 89 ALA A CA 1
ATOM 692 C C . ALA A 1 89 ? 7.261 3.634 28.639 1.00 49.38 89 ALA A C 1
ATOM 694 O O . ALA A 1 89 ? 8.062 4.272 29.309 1.00 49.38 89 ALA A O 1
ATOM 695 N N . SER A 1 90 ? 7.071 2.328 28.801 1.00 41.22 90 SER A N 1
ATOM 696 C CA . SER A 1 90 ? 8.114 1.363 29.170 1.00 41.22 90 SER A CA 1
ATOM 697 C C . SER A 1 90 ? 7.444 0.026 29.440 1.00 41.22 90 SER A C 1
ATOM 699 O O . SER A 1 90 ? 7.205 -0.330 30.585 1.00 41.22 90 SER A O 1
ATOM 701 N N . LEU A 1 91 ? 7.139 -0.700 28.376 1.00 41.12 91 LEU A N 1
ATOM 702 C CA . LEU A 1 91 ? 7.217 -2.154 28.346 1.00 41.12 91 LEU A CA 1
ATOM 703 C C . LEU A 1 91 ? 7.243 -2.513 26.867 1.00 41.12 91 LEU A C 1
ATOM 705 O O . LEU A 1 91 ? 6.224 -2.551 26.188 1.00 41.12 91 LEU A O 1
ATOM 709 N N . ILE A 1 92 ? 8.457 -2.687 26.359 1.00 49.78 92 ILE A N 1
ATOM 710 C CA . ILE A 1 92 ? 8.690 -3.608 25.260 1.00 49.78 92 ILE A CA 1
ATOM 711 C C . ILE A 1 92 ? 8.687 -4.982 25.939 1.00 49.78 92 ILE A C 1
ATOM 713 O O . ILE A 1 92 ? 9.677 -5.300 26.599 1.00 49.78 92 ILE A O 1
ATOM 717 N N . PRO A 1 93 ? 7.625 -5.800 25.855 1.00 37.88 93 PRO A N 1
ATOM 718 C CA . PRO A 1 93 ? 7.812 -7.228 25.972 1.00 37.88 93 PRO A CA 1
ATOM 719 C C . PRO A 1 93 ? 8.397 -7.687 24.636 1.00 37.88 93 PRO A C 1
ATOM 721 O O . PRO A 1 93 ? 7.693 -7.992 23.678 1.00 37.88 93 PRO A O 1
ATOM 724 N N . THR A 1 94 ? 9.722 -7.682 24.550 1.00 48.62 94 THR A N 1
ATOM 725 C CA . THR A 1 94 ? 10.394 -8.790 23.882 1.00 48.62 94 THR A CA 1
ATOM 726 C C . THR A 1 94 ? 10.179 -9.975 24.802 1.00 48.62 94 THR A C 1
ATOM 728 O O . THR A 1 94 ? 10.857 -10.047 25.820 1.00 48.62 94 THR A O 1
ATOM 731 N N . ASP A 1 95 ? 9.190 -10.807 24.501 1.00 34.78 95 ASP A N 1
ATOM 732 C CA . ASP A 1 95 ? 9.236 -12.230 24.822 1.00 34.78 95 ASP A CA 1
ATOM 733 C C . ASP A 1 95 ? 8.124 -12.951 24.055 1.00 34.78 95 ASP A C 1
ATOM 735 O O . ASP A 1 95 ? 6.941 -12.618 24.136 1.00 34.78 95 ASP A O 1
ATOM 739 N N . ASP A 1 96 ? 8.578 -13.848 23.195 1.00 43.56 96 ASP A N 1
ATOM 740 C CA . ASP A 1 96 ? 8.101 -15.209 23.014 1.00 43.56 96 ASP A CA 1
ATOM 741 C C . ASP A 1 96 ? 6.755 -15.626 23.654 1.00 43.56 96 ASP A C 1
ATOM 743 O O . ASP A 1 96 ? 6.468 -15.449 24.831 1.00 43.56 96 ASP A O 1
ATOM 747 N N . GLY A 1 97 ? 5.950 -16.269 22.803 1.00 45.12 97 GLY A N 1
ATOM 748 C CA . GLY A 1 97 ? 4.768 -17.089 23.068 1.00 45.12 97 GLY A CA 1
ATOM 749 C C . GLY A 1 97 ? 4.268 -17.299 24.503 1.00 45.12 97 GLY A C 1
ATOM 750 O O . GLY A 1 97 ? 4.867 -18.030 25.276 1.00 45.12 97 GLY A O 1
ATOM 751 N N . GLN A 1 98 ? 3.016 -16.900 24.734 1.00 40.62 98 GLN A N 1
ATOM 752 C CA . GLN A 1 98 ? 1.915 -17.822 25.057 1.00 40.62 98 GLN A CA 1
ATOM 753 C C . GLN A 1 98 ? 0.597 -17.042 25.076 1.00 40.62 98 GLN A C 1
ATOM 755 O O . GLN A 1 98 ? 0.349 -16.203 25.938 1.00 40.62 98 GLN A O 1
ATOM 760 N N . GLY A 1 99 ? -0.256 -17.310 24.085 1.00 32.91 99 GLY A N 1
ATOM 761 C CA . GLY A 1 99 ? -1.636 -16.842 24.080 1.00 32.91 99 GLY A CA 1
ATOM 762 C C . GLY A 1 99 ? -2.427 -17.589 25.147 1.00 32.91 99 GLY A C 1
ATOM 763 O O . GLY A 1 99 ? -2.798 -18.741 24.947 1.00 32.91 99 GLY A O 1
ATOM 764 N N . GLY A 1 100 ? -2.662 -16.934 26.281 1.00 30.66 100 GLY A N 1
ATOM 765 C CA . GLY A 1 100 ? -3.638 -17.359 27.276 1.00 30.66 100 GLY A CA 1
ATOM 766 C C . GLY A 1 100 ? -5.024 -16.844 26.898 1.00 30.66 100 GLY A C 1
ATOM 767 O O . GLY A 1 100 ? -5.331 -15.671 27.102 1.00 30.66 100 GLY A O 1
ATOM 768 N N . THR A 1 101 ? -5.855 -17.721 26.344 1.00 30.75 101 THR A N 1
ATOM 769 C CA . THR A 1 101 ? -7.305 -17.525 26.252 1.00 30.75 101 THR A CA 1
ATOM 770 C C . THR A 1 101 ? -7.908 -17.787 27.628 1.00 30.75 101 THR A C 1
ATOM 772 O O . THR A 1 101 ? -7.709 -18.856 28.196 1.00 30.75 101 THR A O 1
ATOM 775 N N . LEU A 1 102 ? -8.666 -16.826 28.152 1.00 34.47 102 LEU A N 1
ATOM 776 C CA . LEU A 1 102 ? -9.575 -17.034 29.275 1.00 34.47 102 LEU A CA 1
ATOM 777 C C . LEU A 1 102 ? -10.910 -16.401 28.880 1.00 34.47 102 LEU A C 1
ATOM 779 O O . LEU A 1 102 ? -11.135 -15.208 29.064 1.00 34.47 102 LEU A O 1
ATOM 783 N N . MET A 1 103 ? -11.773 -17.207 28.268 1.00 34.16 103 MET A N 1
ATOM 784 C CA . MET A 1 103 ? -13.215 -17.027 28.358 1.00 34.16 103 MET A CA 1
ATOM 785 C C . MET A 1 103 ? -13.817 -18.382 28.706 1.00 34.16 103 MET A C 1
ATOM 787 O O . MET A 1 103 ? -13.570 -19.380 28.037 1.00 34.16 103 MET A O 1
ATOM 791 N N . SER A 1 104 ? -14.505 -18.372 29.837 1.00 40.38 104 SER A N 1
ATOM 792 C CA . SER A 1 104 ? -15.205 -19.464 30.492 1.00 40.38 104 SER A CA 1
ATOM 793 C C . SER A 1 104 ? -16.333 -20.032 29.627 1.00 40.38 104 SER A C 1
ATOM 795 O O . SER A 1 104 ? -17.216 -19.280 29.216 1.00 40.38 104 SER A O 1
ATOM 797 N N . GLU A 1 105 ? -16.251 -21.346 29.408 1.00 49.94 105 GLU A N 1
ATOM 798 C CA . GLU A 1 105 ? -17.303 -22.360 29.609 1.00 49.94 105 GLU A CA 1
ATOM 799 C C . GLU A 1 105 ? -18.683 -22.083 28.988 1.00 49.94 105 GLU A C 1
ATOM 801 O O . GLU A 1 105 ? -19.617 -21.677 29.667 1.00 49.94 105 GLU A O 1
ATOM 806 N N . ASP A 1 106 ? -18.794 -22.371 27.692 1.00 45.16 106 ASP A N 1
ATOM 807 C CA . ASP A 1 106 ? -19.693 -23.419 27.189 1.00 45.16 106 ASP A CA 1
ATOM 808 C C . ASP A 1 106 ? -18.965 -24.067 25.994 1.00 45.16 106 ASP A C 1
ATOM 810 O O . ASP A 1 106 ? -18.737 -23.447 24.952 1.00 45.16 106 ASP A O 1
ATOM 814 N N . GLU A 1 107 ? -18.471 -25.276 26.254 1.00 50.59 107 GLU A N 1
ATOM 815 C CA . GLU A 1 107 ? -17.670 -26.163 25.403 1.00 50.59 107 GLU A CA 1
ATOM 816 C C . GLU A 1 107 ? -18.510 -26.635 24.194 1.00 50.59 107 GLU A C 1
ATOM 818 O O . GLU A 1 107 ? -19.736 -26.647 24.239 1.00 50.59 107 GLU A O 1
ATOM 823 N N . GLU A 1 108 ? -17.973 -26.848 22.997 1.00 45.50 108 GLU A N 1
ATOM 824 C CA . GLU A 1 108 ? -17.258 -28.038 22.498 1.00 45.50 108 GLU A CA 1
ATOM 825 C C . GLU A 1 108 ? -17.239 -27.836 20.958 1.00 45.50 108 GLU A C 1
ATOM 827 O O . GLU A 1 108 ? -18.154 -27.232 20.400 1.00 45.50 108 GLU A O 1
ATOM 832 N N . GLU A 1 109 ? -16.338 -28.317 20.115 1.00 41.22 109 GLU A N 1
ATOM 833 C CA . GLU A 1 109 ? -15.079 -29.041 20.215 1.00 41.22 109 GLU A CA 1
ATOM 834 C C . GLU A 1 109 ? -14.627 -29.190 18.746 1.00 41.22 109 GLU A C 1
ATOM 836 O O . GLU A 1 109 ? -15.444 -29.525 17.892 1.00 41.22 109 GLU A O 1
ATOM 841 N N . VAL A 1 110 ? -13.380 -28.838 18.421 1.00 34.84 110 VAL A N 1
ATOM 842 C CA . VAL A 1 110 ? -12.448 -29.592 17.548 1.00 34.84 110 VAL A CA 1
ATOM 843 C C . VAL A 1 110 ? -11.133 -28.807 17.456 1.00 34.84 110 VAL A C 1
ATOM 845 O O . VAL A 1 110 ? -10.733 -28.289 16.414 1.00 34.84 110 VAL A O 1
ATOM 848 N N . VAL A 1 111 ? -10.436 -28.704 18.588 1.00 38.22 111 VAL A N 1
ATOM 849 C CA . VAL A 1 111 ? -9.004 -28.368 18.630 1.00 38.22 111 VAL A CA 1
ATOM 850 C C . VAL A 1 111 ? -8.231 -29.585 19.114 1.00 38.22 111 VAL A C 1
ATOM 852 O O . VAL A 1 111 ? -7.533 -29.544 20.118 1.00 38.22 111 VAL A O 1
ATOM 855 N N . GLU A 1 112 ? -8.343 -30.688 18.381 1.00 47.69 112 GLU A N 1
ATOM 85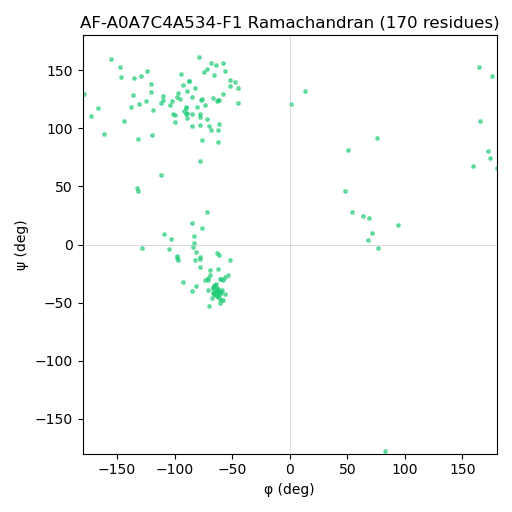6 C CA . GLU A 1 112 ? -7.542 -31.878 18.642 1.00 47.69 112 GLU A CA 1
ATOM 857 C C . GLU A 1 112 ? -6.688 -32.203 17.419 1.00 47.69 112 GLU A C 1
ATOM 859 O O . GLU A 1 112 ? -7.158 -32.802 16.456 1.00 47.69 112 GLU A O 1
ATOM 864 N N . ALA A 1 113 ? -5.443 -31.707 17.446 1.00 44.88 113 ALA A N 1
ATOM 865 C CA . ALA A 1 113 ? -4.228 -32.388 16.975 1.00 44.88 113 ALA A CA 1
ATOM 866 C C . ALA A 1 113 ? -3.101 -31.385 16.672 1.00 44.88 113 ALA A C 1
ATOM 868 O O . ALA A 1 113 ? -2.691 -31.251 15.526 1.00 44.88 113 ALA A O 1
ATOM 869 N N . LEU A 1 114 ? -2.544 -30.702 17.679 1.00 50.66 114 LEU A N 1
ATOM 870 C CA . LEU A 1 114 ? -1.257 -30.002 17.526 1.00 50.66 114 LEU A CA 1
ATOM 871 C C . LEU A 1 114 ? -0.313 -30.306 18.698 1.00 50.66 114 LEU A C 1
ATOM 873 O O . LEU A 1 114 ? 0.317 -29.420 19.259 1.00 50.66 114 LEU A O 1
ATOM 877 N N . SER A 1 115 ? -0.166 -31.591 19.034 1.00 50.44 115 SER A N 1
ATOM 878 C CA . SER A 1 115 ? 1.031 -32.098 19.727 1.00 50.44 115 SER A CA 1
ATOM 879 C C . SER A 1 115 ? 2.163 -32.441 18.740 1.00 50.44 115 SER A C 1
ATOM 881 O O . SER A 1 115 ? 3.073 -33.205 19.060 1.00 50.44 115 SER A O 1
ATOM 883 N N . GLY A 1 116 ? 2.098 -31.919 17.513 1.00 52.09 116 GLY A N 1
ATOM 884 C CA . GLY A 1 116 ? 3.150 -32.040 16.512 1.00 52.09 116 GLY A CA 1
ATOM 885 C C . GLY A 1 116 ? 4.098 -30.851 16.588 1.00 52.09 116 GLY A C 1
ATOM 886 O O . GLY A 1 116 ? 3.667 -29.708 16.707 1.00 52.09 116 GLY A O 1
ATOM 887 N N . CYS A 1 117 ? 5.400 -31.107 16.486 1.00 50.97 117 CYS A N 1
ATOM 888 C CA . CYS A 1 117 ? 6.388 -30.060 16.237 1.00 50.97 117 CYS A CA 1
ATOM 889 C C . CYS A 1 117 ? 5.940 -29.244 15.002 1.00 50.97 117 CYS A C 1
ATOM 891 O O . CYS A 1 117 ? 5.514 -29.844 14.014 1.00 50.97 117 CYS A O 1
ATOM 893 N N . CYS A 1 118 ? 6.020 -27.906 15.041 1.00 49.06 118 CYS A N 1
ATOM 894 C CA . CYS A 1 118 ? 5.462 -26.980 14.032 1.00 49.06 118 CYS A CA 1
ATOM 895 C C . CYS A 1 118 ? 5.854 -27.274 12.567 1.00 49.06 118 CYS A C 1
ATOM 897 O O . CYS A 1 118 ? 5.254 -26.736 11.645 1.00 49.06 118 CYS A O 1
ATOM 899 N N . CYS A 1 119 ? 6.851 -28.126 12.334 1.00 55.03 119 CYS A N 1
ATOM 900 C CA . CYS A 1 119 ? 7.264 -28.604 11.020 1.00 55.03 119 CYS A CA 1
ATOM 901 C C . CYS A 1 119 ? 6.371 -29.705 10.411 1.00 55.03 119 CYS A C 1
ATOM 903 O O . CYS A 1 119 ? 6.529 -29.990 9.227 1.00 55.03 119 CYS A O 1
ATOM 905 N N . HIS A 1 120 ? 5.457 -30.328 11.165 1.00 58.84 120 HIS A N 1
ATOM 906 C CA . HIS A 1 120 ? 4.576 -31.399 10.662 1.00 58.84 120 HIS A CA 1
ATOM 907 C C . HIS A 1 120 ? 3.127 -30.979 10.406 1.00 58.84 120 HIS A C 1
ATOM 909 O O . HIS A 1 120 ? 2.329 -31.774 9.914 1.00 58.84 120 HIS A O 1
ATOM 915 N N . ILE A 1 121 ? 2.777 -29.738 10.728 1.00 64.00 121 ILE A N 1
ATOM 916 C CA . ILE A 1 121 ? 1.417 -29.230 10.576 1.00 64.00 121 ILE A CA 1
ATOM 917 C C . ILE A 1 121 ? 1.382 -28.420 9.294 1.00 64.00 121 ILE A C 1
ATOM 919 O O . ILE A 1 121 ? 1.925 -27.321 9.243 1.00 64.00 121 ILE A O 1
ATOM 923 N N . ASP A 1 122 ? 0.775 -28.982 8.248 1.00 68.62 122 ASP A N 1
ATOM 924 C CA . ASP A 1 122 ? 0.431 -28.221 7.052 1.00 68.62 122 ASP A CA 1
ATOM 925 C C . ASP A 1 122 ? -0.742 -27.292 7.416 1.00 68.62 122 ASP A C 1
ATOM 927 O O . ASP A 1 122 ? -1.865 -27.778 7.591 1.00 68.62 122 ASP A O 1
ATOM 931 N N . PRO A 1 123 ? -0.521 -25.968 7.533 1.00 70.12 123 PRO A N 1
ATOM 932 C CA . PRO A 1 123 ? -1.562 -25.016 7.920 1.00 70.12 123 PRO A CA 1
ATOM 933 C C . PRO A 1 123 ? -2.709 -24.942 6.898 1.00 70.12 123 PRO A C 1
ATOM 935 O O . PRO A 1 123 ? -3.723 -24.300 7.156 1.00 70.12 123 PRO A O 1
ATOM 938 N N . PHE A 1 124 ? -2.570 -25.604 5.746 1.00 72.81 124 PHE A N 1
ATOM 939 C CA . PHE A 1 124 ? -3.572 -25.670 4.692 1.00 72.81 124 PHE A CA 1
ATOM 940 C C . PHE A 1 124 ? -4.226 -27.053 4.555 1.00 72.81 124 PHE A C 1
ATOM 942 O O . PHE A 1 124 ? -4.976 -27.268 3.605 1.00 72.81 124 PHE A O 1
ATOM 949 N N . ALA A 1 125 ? -3.980 -27.993 5.479 1.00 75.06 125 ALA A N 1
ATOM 950 C CA . ALA A 1 125 ? -4.582 -29.332 5.449 1.00 75.06 125 ALA A CA 1
ATOM 951 C C . ALA A 1 125 ? -6.117 -29.321 5.525 1.00 75.06 125 ALA A C 1
ATOM 953 O O . ALA A 1 125 ? -6.757 -30.199 4.951 1.00 75.06 125 ALA A O 1
ATOM 954 N N . ALA A 1 126 ? -6.696 -28.319 6.192 1.00 77.25 126 ALA A N 1
ATOM 955 C CA . ALA A 1 126 ? -8.141 -28.158 6.335 1.00 77.25 126 ALA A CA 1
ATOM 956 C C . ALA A 1 126 ? -8.835 -27.588 5.081 1.00 77.25 126 ALA A C 1
ATOM 958 O O . ALA A 1 126 ? -10.062 -27.595 5.013 1.00 77.25 126 ALA A O 1
ATOM 959 N N . LEU A 1 127 ? -8.081 -27.089 4.092 1.00 75.56 127 LEU A N 1
ATOM 960 C CA . LEU A 1 127 ? -8.650 -26.561 2.852 1.00 75.56 127 LEU A CA 1
ATOM 961 C C . LEU A 1 127 ? -8.842 -27.685 1.821 1.00 75.56 127 LEU A C 1
ATOM 963 O O . LEU A 1 127 ? -7.953 -28.534 1.666 1.00 75.56 127 LEU A O 1
ATOM 967 N N . PRO A 1 128 ? -9.948 -27.681 1.054 1.00 77.81 128 PRO A N 1
ATOM 968 C CA . PRO A 1 128 ? -10.085 -28.567 -0.094 1.00 77.81 128 PRO A CA 1
ATOM 969 C C . PRO A 1 128 ? -8.916 -28.352 -1.081 1.00 77.81 128 PRO A C 1
ATOM 971 O O . PRO A 1 128 ? -8.387 -27.239 -1.183 1.00 77.81 128 PRO A O 1
ATOM 974 N N . PRO A 1 129 ? -8.486 -29.388 -1.835 1.00 75.44 129 PRO A N 1
ATOM 975 C CA . PRO A 1 129 ? -7.284 -29.327 -2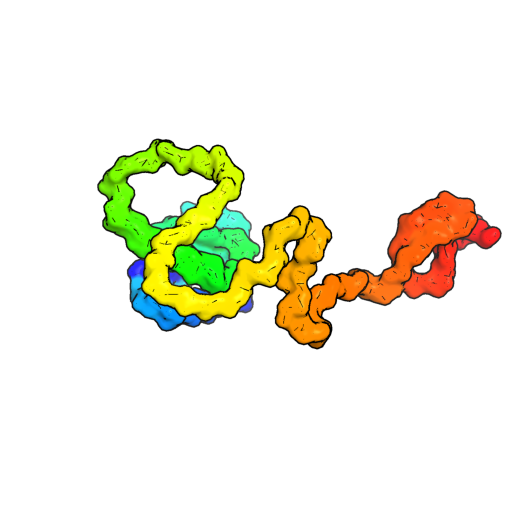.679 1.00 75.44 129 PRO A CA 1
ATOM 976 C C . PRO A 1 129 ? -7.236 -28.151 -3.666 1.00 75.44 129 PRO A C 1
ATOM 978 O O . PRO A 1 129 ? -6.155 -27.714 -4.057 1.00 75.44 129 PRO A O 1
ATOM 981 N N . GLU A 1 130 ? -8.398 -27.643 -4.072 1.00 75.56 130 GLU A N 1
ATOM 982 C CA . GLU A 1 130 ? -8.549 -26.541 -5.024 1.00 75.56 130 GLU A CA 1
ATOM 983 C C . GLU A 1 130 ? -8.192 -25.171 -4.428 1.00 75.56 130 GLU A C 1
ATOM 985 O O . GLU A 1 130 ? -7.682 -24.317 -5.157 1.00 75.56 130 GLU A O 1
ATOM 990 N N . GLU A 1 131 ? -8.396 -24.997 -3.119 1.00 76.81 131 GLU A N 1
ATOM 991 C CA . GLU A 1 131 ? -8.220 -23.743 -2.371 1.00 76.81 131 GLU A CA 1
ATOM 992 C C . GLU A 1 131 ? -6.871 -23.654 -1.649 1.00 76.81 131 GLU A C 1
ATOM 994 O O . GLU A 1 131 ? -6.473 -22.579 -1.191 1.00 76.81 131 GLU A O 1
ATOM 999 N N . ARG A 1 132 ? -6.128 -24.766 -1.573 1.00 78.81 132 ARG A N 1
ATOM 1000 C CA . ARG A 1 132 ? -4.770 -24.762 -1.022 1.00 78.81 132 ARG A CA 1
ATOM 1001 C C . ARG A 1 132 ? -3.911 -23.774 -1.831 1.00 78.81 132 ARG A C 1
ATOM 1003 O O . ARG A 1 132 ? -3.881 -23.873 -3.065 1.00 78.81 132 ARG A O 1
ATOM 1010 N N . PRO A 1 133 ? -3.181 -22.842 -1.184 1.00 69.56 133 PRO A N 1
ATOM 1011 C CA . PRO A 1 133 ? -2.326 -21.901 -1.890 1.00 69.56 133 PRO A CA 1
ATOM 1012 C C . PRO A 1 133 ? -1.254 -22.680 -2.642 1.00 69.56 133 PRO A C 1
ATOM 1014 O O . PRO A 1 133 ? -0.289 -23.185 -2.068 1.00 69.56 133 PRO A O 1
ATOM 1017 N N . ARG A 1 134 ? -1.432 -22.799 -3.957 1.00 66.56 134 ARG A N 1
ATOM 1018 C CA . ARG A 1 134 ? -0.401 -23.349 -4.829 1.00 66.56 134 ARG A CA 1
ATOM 1019 C C . ARG A 1 134 ? 0.777 -22.396 -4.721 1.00 66.56 134 ARG A C 1
ATOM 1021 O O . ARG A 1 134 ? 0.614 -21.193 -4.943 1.00 66.56 134 ARG A O 1
ATOM 1028 N N . GLY A 1 135 ? 1.941 -22.925 -4.335 1.00 63.00 135 GLY A N 1
ATOM 1029 C CA . GLY A 1 135 ? 3.185 -22.166 -4.364 1.00 63.00 135 GLY A CA 1
ATOM 1030 C C . GLY A 1 135 ? 3.258 -21.421 -5.691 1.00 63.00 135 GLY A C 1
ATOM 1031 O O . GLY A 1 135 ? 2.885 -21.984 -6.725 1.00 63.00 135 GLY A O 1
ATOM 1032 N N . LYS A 1 136 ? 3.624 -20.133 -5.642 1.00 58.53 136 LYS A N 1
ATOM 1033 C CA . LYS A 1 136 ? 3.664 -19.280 -6.831 1.00 58.53 136 LYS A CA 1
ATOM 1034 C C . LYS A 1 136 ? 4.352 -20.081 -7.940 1.00 58.53 136 LYS A C 1
ATOM 1036 O O . LYS A 1 136 ? 5.472 -20.538 -7.696 1.00 58.53 136 LYS A O 1
ATOM 1041 N N . PRO A 1 137 ? 3.692 -20.309 -9.093 1.00 56.69 137 PRO A N 1
ATOM 1042 C CA . PRO A 1 137 ? 4.305 -21.078 -10.161 1.00 56.69 137 PRO A CA 1
ATOM 1043 C C . PRO A 1 137 ? 5.681 -20.470 -10.440 1.00 56.69 137 PRO A C 1
ATOM 1045 O O . PRO A 1 137 ? 5.820 -19.240 -10.321 1.00 56.69 137 PRO A O 1
ATOM 1048 N N . PRO A 1 138 ? 6.703 -21.303 -10.719 1.00 59.03 138 PRO A N 1
ATOM 1049 C CA . PRO A 1 138 ? 8.037 -20.805 -11.009 1.00 59.03 138 PRO A CA 1
ATOM 1050 C C . PRO A 1 138 ? 7.921 -19.667 -12.019 1.00 59.03 138 PRO A C 1
ATOM 1052 O O . PRO A 1 138 ? 7.039 -19.654 -12.878 1.00 59.03 138 PRO A O 1
ATOM 1055 N N . MET A 1 139 ? 8.727 -18.636 -11.801 1.00 52.06 139 MET A N 1
ATOM 1056 C CA . MET A 1 139 ? 8.609 -17.341 -12.454 1.00 52.06 139 MET A CA 1
ATOM 1057 C C . MET A 1 139 ? 8.816 -17.510 -13.977 1.00 52.06 139 MET A C 1
ATOM 1059 O O . MET A 1 139 ? 9.933 -17.411 -14.459 1.00 52.06 139 MET A O 1
ATOM 1063 N N . GLY A 1 140 ? 7.744 -17.794 -14.726 1.00 67.12 140 GLY A N 1
ATOM 1064 C CA . GLY A 1 140 ? 7.758 -18.070 -16.172 1.00 67.12 140 GLY A CA 1
ATOM 1065 C C . GLY A 1 140 ? 8.116 -19.516 -16.561 1.00 67.12 140 GLY A C 1
ATOM 1066 O O . GLY A 1 140 ? 8.373 -20.358 -15.706 1.00 67.12 140 GLY A O 1
ATOM 1067 N N . ASP A 1 141 ? 8.190 -19.785 -17.872 1.00 74.50 141 ASP A N 1
ATOM 1068 C CA . ASP A 1 141 ? 8.581 -21.079 -18.483 1.00 74.50 141 ASP A CA 1
ATOM 1069 C C . ASP A 1 141 ? 10.086 -21.400 -18.338 1.00 74.50 141 ASP A C 1
ATOM 1071 O O . ASP A 1 141 ? 10.712 -22.033 -19.193 1.00 74.50 141 ASP A O 1
ATOM 1075 N N . LEU A 1 142 ? 10.723 -20.889 -17.286 1.00 80.69 142 LEU A N 1
ATOM 1076 C CA . LEU A 1 142 ? 12.143 -21.080 -17.045 1.00 80.69 142 LEU A CA 1
ATOM 1077 C C . LEU A 1 142 ? 12.360 -22.456 -16.420 1.00 80.69 142 LEU A C 1
ATOM 1079 O O . LEU A 1 142 ? 11.906 -22.735 -15.311 1.00 80.69 142 LEU A O 1
ATOM 1083 N N . ARG A 1 143 ? 13.111 -23.303 -17.118 1.00 85.81 143 ARG A N 1
ATOM 1084 C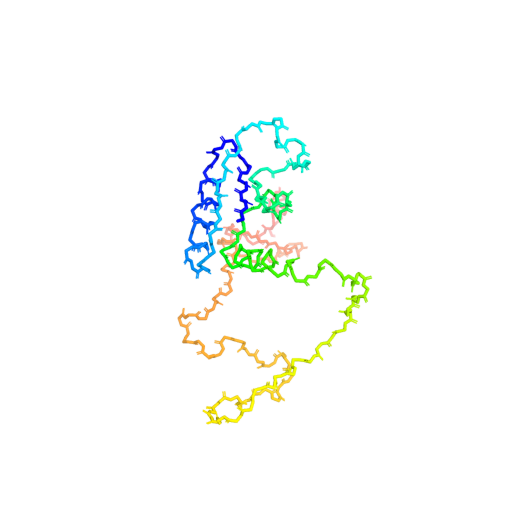 CA . ARG A 1 143 ? 13.615 -24.565 -16.578 1.00 85.81 143 ARG A CA 1
ATOM 1085 C C . ARG A 1 143 ? 14.946 -24.332 -15.872 1.00 85.81 143 ARG A C 1
ATOM 1087 O O . ARG A 1 143 ? 15.785 -23.563 -16.350 1.00 85.81 143 ARG A O 1
ATOM 1094 N N . HIS A 1 144 ? 15.130 -25.008 -14.743 1.00 88.62 144 HIS A N 1
ATOM 1095 C CA . HIS A 1 144 ? 16.421 -25.109 -14.076 1.00 88.62 144 HIS A CA 1
ATOM 1096 C C . HIS A 1 144 ? 17.291 -26.122 -14.825 1.00 88.62 144 HIS A C 1
ATOM 1098 O O . HIS A 1 144 ? 16.868 -27.261 -15.026 1.00 88.62 144 HIS A O 1
ATOM 1104 N N . VAL A 1 145 ? 18.480 -25.710 -15.262 1.00 90.00 145 VAL A N 1
ATOM 1105 C CA . VAL A 1 145 ? 19.399 -26.553 -16.036 1.00 90.00 145 VAL A CA 1
ATOM 1106 C C . VAL A 1 145 ? 20.818 -26.408 -15.494 1.00 90.00 145 VAL A C 1
ATOM 1108 O O . VAL A 1 145 ? 21.241 -25.315 -15.113 1.00 90.00 145 VAL A O 1
ATOM 1111 N N . ILE A 1 146 ? 21.557 -27.517 -15.492 1.00 93.69 146 ILE A N 1
ATOM 1112 C CA . ILE A 1 146 ? 22.985 -27.562 -15.174 1.00 93.69 146 ILE A CA 1
ATOM 1113 C C . ILE A 1 146 ? 23.745 -27.728 -16.489 1.00 93.69 146 ILE A C 1
ATOM 1115 O O . ILE A 1 146 ? 23.531 -28.699 -17.212 1.00 93.69 146 ILE A O 1
ATOM 1119 N N . CYS A 1 147 ? 24.621 -26.776 -16.818 1.00 91.50 147 CYS A N 1
ATOM 1120 C CA . CYS A 1 147 ? 25.400 -26.822 -18.055 1.00 91.50 147 CYS A CA 1
ATOM 1121 C C . CYS A 1 147 ? 26.327 -28.054 -18.073 1.00 91.50 147 CYS A C 1
ATOM 1123 O O . CYS A 1 147 ? 27.184 -28.148 -17.191 1.00 91.50 147 CYS A O 1
ATOM 1125 N N . PRO A 1 148 ? 26.274 -28.935 -19.090 1.00 91.25 148 PRO A N 1
ATOM 1126 C CA . PRO A 1 148 ? 27.120 -30.133 -19.140 1.00 91.25 148 PRO A CA 1
ATOM 1127 C C . PRO A 1 148 ? 28.609 -29.817 -19.357 1.00 91.25 148 PRO A C 1
ATOM 1129 O O . PRO A 1 148 ? 29.468 -30.619 -19.011 1.00 91.25 148 PRO A O 1
ATOM 1132 N N . VAL A 1 149 ? 28.929 -28.637 -19.901 1.00 90.69 14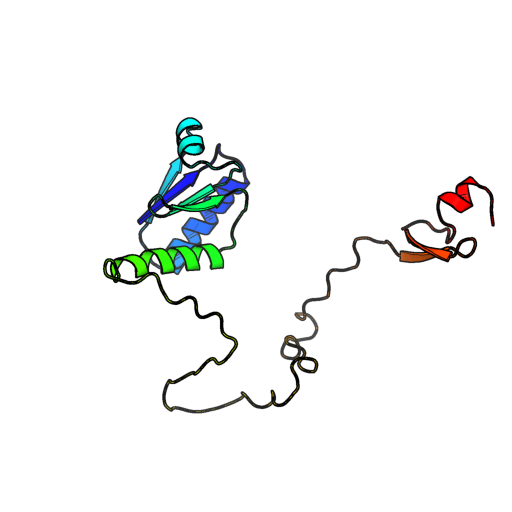9 VAL A N 1
ATOM 1133 C CA . VAL A 1 149 ? 30.308 -28.240 -20.238 1.00 90.69 149 VAL A CA 1
ATOM 1134 C C . VAL A 1 149 ? 31.051 -27.651 -19.038 1.00 90.69 149 VAL A C 1
ATOM 1136 O O . VAL A 1 149 ? 32.244 -27.883 -18.869 1.00 90.69 149 VAL A O 1
ATOM 1139 N N . CYS A 1 150 ? 30.375 -26.836 -18.224 1.00 92.44 150 CYS A N 1
ATOM 1140 C CA . CYS A 1 150 ? 31.022 -26.075 -17.148 1.00 92.44 150 CYS A CA 1
ATOM 1141 C C . CYS A 1 150 ? 30.377 -26.232 -15.768 1.00 92.44 150 CYS A C 1
ATOM 1143 O O . CYS A 1 150 ? 30.871 -25.635 -14.817 1.00 92.44 150 CYS A O 1
ATOM 1145 N N . GLY A 1 151 ? 29.277 -26.980 -15.649 1.00 91.00 151 GLY A N 1
ATOM 1146 C CA . GLY A 1 151 ? 28.575 -27.197 -14.382 1.00 91.00 151 GLY A CA 1
ATOM 1147 C C . GLY A 1 151 ? 27.812 -25.981 -13.849 1.00 91.00 151 GLY A C 1
ATOM 1148 O O . GLY A 1 151 ? 27.363 -26.002 -12.711 1.00 91.00 151 GLY A O 1
ATOM 1149 N N . LEU A 1 152 ? 27.665 -24.907 -14.634 1.00 91.12 152 LEU A N 1
ATOM 1150 C CA . LEU A 1 152 ? 26.912 -23.726 -14.207 1.00 91.12 152 LEU A CA 1
ATOM 1151 C C . LEU A 1 152 ? 25.422 -24.063 -14.065 1.00 91.12 152 LEU A C 1
ATOM 1153 O O . LEU A 1 152 ? 24.809 -24.504 -15.039 1.00 91.12 152 LEU A O 1
ATOM 1157 N N . GLU A 1 153 ? 24.848 -23.779 -12.899 1.00 92.44 153 GLU A N 1
ATOM 1158 C CA . GLU A 1 153 ? 23.405 -23.829 -12.647 1.00 92.44 153 GLU A CA 1
ATOM 1159 C C . GLU A 1 153 ? 22.750 -22.511 -13.068 1.00 92.44 153 GLU A C 1
ATOM 1161 O O . GLU A 1 153 ? 23.193 -21.425 -12.683 1.00 92.44 153 GLU A O 1
ATOM 1166 N N . TYR A 1 154 ? 21.715 -22.582 -13.904 1.00 89.25 154 TYR A N 1
ATOM 1167 C CA . TYR A 1 154 ? 21.007 -21.393 -14.366 1.00 89.25 154 TYR A CA 1
ATOM 1168 C C . TYR A 1 154 ? 19.572 -21.705 -14.791 1.00 89.25 154 TYR A C 1
ATOM 1170 O O . TYR A 1 154 ? 19.202 -22.833 -15.113 1.00 89.25 154 TYR A O 1
ATOM 1178 N N . TRP A 1 155 ? 18.757 -20.654 -14.818 1.00 88.44 155 TRP A N 1
ATOM 1179 C CA . TRP A 1 155 ? 17.375 -20.703 -15.277 1.00 88.44 155 TRP A CA 1
ATOM 1180 C C . TRP A 1 155 ? 17.309 -20.220 -16.724 1.00 88.44 155 TRP A C 1
ATOM 1182 O O . TRP A 1 155 ? 17.816 -19.144 -17.054 1.00 88.44 155 TRP A O 1
ATOM 1192 N N . THR A 1 156 ? 16.711 -21.004 -17.619 1.00 86.62 156 THR A N 1
ATOM 1193 C CA . THR A 1 156 ? 16.572 -20.617 -19.029 1.00 86.62 156 THR A CA 1
ATOM 1194 C C . THR A 1 156 ? 15.291 -21.156 -19.645 1.00 86.62 156 THR A C 1
ATOM 1196 O O . THR A 1 156 ? 14.785 -22.189 -19.235 1.00 86.62 156 THR A O 1
ATOM 1199 N N . ASN A 1 157 ? 14.783 -20.466 -20.661 1.00 86.69 157 ASN A N 1
ATOM 1200 C CA . ASN A 1 157 ? 13.704 -20.927 -21.535 1.00 86.69 157 ASN A CA 1
ATOM 1201 C C . ASN A 1 157 ? 14.236 -21.401 -22.903 1.00 86.69 157 ASN A C 1
ATOM 1203 O O . ASN A 1 157 ? 13.459 -21.705 -23.804 1.00 86.69 157 ASN A O 1
ATOM 1207 N N . ARG A 1 158 ? 15.564 -21.433 -23.098 1.00 83.44 158 ARG A N 1
ATOM 1208 C CA . ARG A 1 158 ? 16.173 -21.959 -24.326 1.00 83.44 158 ARG A CA 1
ATOM 1209 C C . ARG A 1 158 ? 16.045 -23.470 -24.384 1.00 83.44 158 ARG A C 1
ATOM 1211 O O . ARG A 1 158 ? 16.108 -24.124 -23.351 1.00 83.44 158 ARG A O 1
ATOM 1218 N N . VAL A 1 159 ? 15.990 -23.997 -25.607 1.00 85.56 159 VAL A N 1
ATOM 1219 C CA . VAL A 1 159 ? 16.012 -25.439 -25.913 1.00 85.56 159 VAL A CA 1
ATOM 1220 C C . VAL A 1 159 ? 17.383 -26.069 -25.621 1.00 85.56 159 VAL A C 1
ATOM 1222 O O . VAL A 1 159 ? 17.464 -27.252 -25.325 1.00 85.56 159 VAL A O 1
ATOM 1225 N N . SER A 1 160 ? 18.469 -25.285 -25.660 1.00 86.44 160 SER A N 1
ATOM 1226 C CA . SER A 1 160 ? 19.823 -25.772 -25.374 1.00 86.44 160 SER A CA 1
ATOM 1227 C C . SER A 1 160 ? 20.118 -25.823 -23.875 1.00 86.44 160 SER A C 1
ATOM 1229 O O . SER A 1 160 ? 19.926 -24.826 -23.173 1.00 86.44 160 SER A O 1
ATOM 1231 N N . ASP A 1 161 ? 20.702 -26.931 -23.425 1.00 89.00 161 ASP A N 1
ATOM 1232 C CA . ASP A 1 161 ? 21.164 -27.112 -22.040 1.00 89.00 161 ASP A CA 1
ATOM 1233 C C . ASP A 1 161 ? 22.557 -26.502 -21.780 1.00 89.00 161 ASP A C 1
ATOM 1235 O O . ASP A 1 161 ? 23.095 -26.573 -20.679 1.00 89.00 161 ASP A O 1
ATOM 1239 N N . VAL A 1 162 ? 23.150 -25.877 -22.803 1.00 91.31 162 VAL A N 1
ATOM 1240 C CA . VAL A 1 162 ? 24.459 -25.221 -22.735 1.00 91.31 162 VAL A CA 1
ATOM 1241 C C . VAL A 1 162 ? 24.299 -23.758 -22.319 1.00 91.31 162 VAL A C 1
ATOM 1243 O O . VAL A 1 162 ? 23.492 -23.011 -22.885 1.00 91.31 162 VAL A O 1
ATOM 1246 N N . CYS A 1 163 ? 25.097 -23.321 -21.342 1.00 88.69 163 CYS A N 1
ATOM 1247 C CA . CYS A 1 163 ? 25.042 -21.947 -20.854 1.00 88.69 163 CYS A CA 1
ATOM 1248 C C . CYS A 1 163 ? 25.456 -20.940 -21.950 1.00 88.69 163 CYS A C 1
ATOM 1250 O O . CYS A 1 163 ? 26.245 -21.272 -22.841 1.00 88.69 163 CYS A O 1
ATOM 1252 N N . PRO A 1 164 ? 24.993 -19.673 -21.891 1.00 88.69 164 PRO A N 1
ATOM 1253 C CA . PRO A 1 164 ? 25.309 -18.670 -22.913 1.00 88.69 164 PRO A CA 1
ATOM 1254 C C . PRO A 1 164 ? 26.810 -18.450 -23.143 1.00 88.69 164 PRO A C 1
ATOM 1256 O O . PRO A 1 164 ? 27.207 -18.089 -24.249 1.00 88.69 164 PRO A O 1
ATOM 1259 N N . LYS A 1 165 ? 27.642 -18.675 -22.119 1.00 89.44 165 LYS A N 1
ATOM 1260 C CA . LYS A 1 165 ? 29.099 -18.564 -22.230 1.00 89.44 165 LYS A CA 1
ATOM 1261 C C . LYS A 1 165 ? 29.680 -19.692 -23.088 1.00 89.44 165 LYS A C 1
ATOM 1263 O O . LYS A 1 165 ? 30.348 -19.406 -24.075 1.00 89.44 165 LYS A O 1
ATOM 1268 N N . CYS A 1 166 ? 29.366 -20.946 -22.768 1.00 89.12 166 CYS A N 1
ATOM 1269 C CA . CYS A 1 166 ? 29.842 -22.111 -23.520 1.00 89.12 166 CYS A CA 1
ATOM 1270 C C . CYS A 1 166 ? 29.277 -22.146 -24.948 1.00 89.12 166 CYS A C 1
ATOM 1272 O O . CYS A 1 166 ? 30.012 -22.460 -25.880 1.00 89.12 166 CYS A O 1
ATOM 1274 N N . ALA A 1 167 ? 28.024 -21.715 -25.134 1.00 87.50 167 ALA A N 1
ATOM 1275 C CA . ALA A 1 167 ? 27.415 -21.586 -26.455 1.00 87.50 167 ALA A CA 1
ATOM 1276 C C . ALA A 1 167 ? 28.142 -20.550 -27.336 1.00 87.50 167 ALA A C 1
ATOM 1278 O O . ALA A 1 167 ? 28.346 -20.787 -28.522 1.00 87.50 167 ALA A O 1
ATOM 1279 N N . LYS A 1 168 ? 28.579 -19.417 -26.763 1.00 90.00 168 LYS A N 1
ATOM 1280 C CA . LYS A 1 168 ? 29.350 -18.389 -27.489 1.00 90.00 168 LYS A CA 1
ATOM 1281 C C . LYS A 1 168 ? 30.776 -18.844 -27.818 1.00 90.00 168 LYS A C 1
ATOM 1283 O O . LYS A 1 168 ? 31.336 -18.418 -28.820 1.00 90.00 168 LYS A O 1
ATOM 1288 N N . GLU A 1 169 ? 31.354 -19.694 -26.975 1.00 88.81 169 GLU A N 1
ATOM 1289 C CA . GLU A 1 169 ? 32.697 -20.259 -27.151 1.00 88.81 169 GLU A CA 1
ATOM 1290 C C . GLU A 1 169 ? 32.723 -21.501 -28.064 1.00 88.81 169 GLU A C 1
ATOM 1292 O O . GLU A 1 169 ? 33.800 -22.038 -28.305 1.00 88.81 169 GLU A O 1
ATOM 1297 N N . GLY A 1 170 ? 31.571 -21.967 -28.567 1.00 83.62 170 GLY A N 1
ATOM 1298 C CA . GLY A 1 170 ? 31.487 -23.136 -29.452 1.00 83.62 170 GLY A CA 1
ATOM 1299 C C . GLY A 1 170 ? 31.821 -24.465 -28.769 1.00 83.62 170 GLY A C 1
ATOM 1300 O O . GLY A 1 170 ? 32.228 -25.410 -29.437 1.00 83.62 170 GLY A O 1
ATOM 1301 N N . LYS A 1 171 ? 31.685 -24.539 -27.441 1.00 76.38 171 LYS A N 1
ATOM 1302 C CA . LYS A 1 171 ? 31.938 -25.758 -26.665 1.00 76.38 171 LYS A CA 1
ATOM 1303 C C . LYS A 1 171 ? 30.639 -26.564 -26.581 1.00 76.38 171 LYS A C 1
ATOM 1305 O O . LYS A 1 171 ? 29.679 -26.082 -25.977 1.00 76.38 171 LYS A O 1
ATOM 1310 N N . THR A 1 172 ? 30.617 -27.738 -27.209 1.00 69.00 172 THR A N 1
ATOM 1311 C CA . THR A 1 172 ? 29.499 -28.702 -27.205 1.00 69.00 172 THR A CA 1
ATOM 1312 C C . THR A 1 172 ? 29.818 -29.908 -26.351 1.00 69.00 172 THR A C 1
ATOM 1314 O O . THR A 1 172 ? 30.929 -30.450 -26.550 1.00 69.00 172 THR A O 1
#

Secondary structure (DSSP, 8-state):
-EEEEE-SS-HHHHHHHHHHHHHHHHHT---EEEEE--HHHHHHTT-SSSSEEEETTEEEEESS---HHHHHHHHHHHHHTTS-SS-----------------------------S-TTS--TTTTS-TTTS------SSSPEEEE-TTT--EEEE-SS--S-HHHHHTT--

Mean predicted aligned error: 18.96 Å